Protein AF-A0A2M7SZI9-F1 (afdb_monomer_lite)

Secondary structure (DSSP, 8-state):
---PPEEEEEEEEEPPPEEEETTEEEEPPPEEEEEEEEPTT----SGGG--

Sequence (51 aa):
LYGVEVTRINTLIQKGKTKGFRGVKGMRSDVKKAFIKLKDGQSIDLMAGVK

pLDDT: mean 86.27, std 12.46, range [42.78, 96.44]

Radius of gyration: 17.06 Å; chains: 1; bounding box: 38×26×40 Å

Structure (mmCIF, N/CA/C/O backbone):
data_AF-A0A2M7SZI9-F1
#
_entry.id   AF-A0A2M7SZI9-F1
#
loop_
_atom_site.group_PDB
_atom_site.id
_atom_site.type_symbol
_atom_site.label_atom_id
_atom_site.label_alt_id
_atom_site.label_comp_id
_atom_site.label_asym_id
_atom_site.label_entity_id
_atom_site.label_seq_id
_atom_site.pdbx_PDB_ins_code
_atom_site.Cartn_x
_atom_site.Cartn_y
_atom_site.Cartn_z
_atom_site.occupancy
_atom_site.B_iso_or_equiv
_atom_site.auth_seq_id
_atom_site.auth_comp_id
_atom_site.auth_asym_id
_atom_site.auth_atom_id
_atom_site.pdbx_PDB_model_num
ATOM 1 N N . LEU A 1 1 ? -18.658 -4.115 0.592 1.00 70.19 1 LEU A 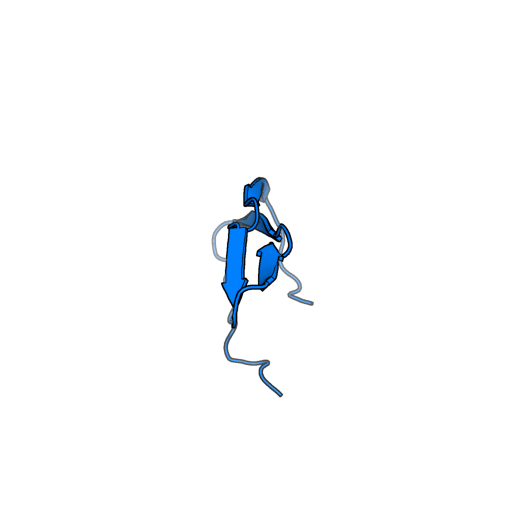N 1
ATOM 2 C CA . LEU A 1 1 ? -17.447 -4.959 0.681 1.00 70.19 1 LEU A CA 1
ATOM 3 C C . LEU A 1 1 ? -17.061 -5.293 2.123 1.00 70.19 1 LEU A C 1
ATOM 5 O O . LEU A 1 1 ? -16.798 -6.457 2.323 1.00 70.19 1 LEU A O 1
ATOM 9 N N . TYR A 1 2 ? -17.113 -4.397 3.127 1.00 76.12 2 TYR A N 1
ATOM 10 C CA . TYR A 1 2 ? -16.966 -4.835 4.543 1.00 76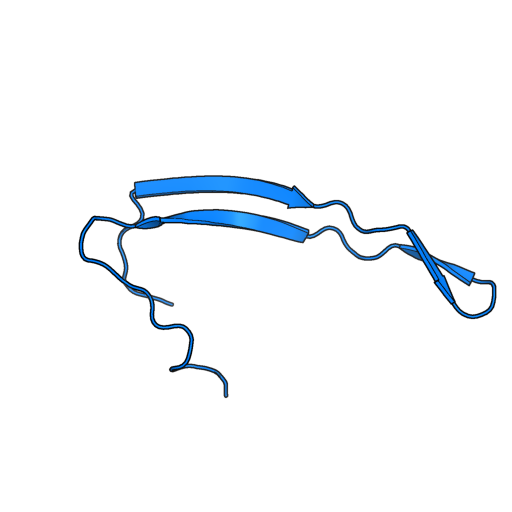.12 2 TYR A CA 1
ATOM 11 C C . TYR A 1 2 ? -17.861 -4.131 5.586 1.00 76.12 2 TYR A C 1
ATOM 13 O O . TYR A 1 2 ? -17.818 -4.512 6.744 1.00 76.12 2 TYR A O 1
ATOM 21 N N . GLY A 1 3 ? -18.686 -3.137 5.223 1.00 81.38 3 GLY A N 1
ATOM 22 C CA . GLY A 1 3 ? -19.668 -2.537 6.152 1.00 81.38 3 GLY A CA 1
ATOM 23 C C . GLY A 1 3 ? -19.086 -1.829 7.389 1.00 81.38 3 GLY A C 1
ATOM 24 O O . GLY A 1 3 ? -19.823 -1.564 8.330 1.00 81.38 3 GLY A O 1
ATOM 25 N N . VAL A 1 4 ? -17.782 -1.539 7.397 1.00 85.50 4 VAL A N 1
ATOM 26 C CA . VAL A 1 4 ? -17.056 -0.931 8.524 1.00 85.50 4 VAL A CA 1
ATOM 27 C C . VAL A 1 4 ? -16.857 0.571 8.345 1.00 85.50 4 VAL A C 1
ATOM 29 O O . VAL A 1 4 ? -16.761 1.073 7.222 1.00 85.50 4 VAL A O 1
ATOM 32 N N . GLU A 1 5 ? -16.724 1.278 9.464 1.00 87.19 5 GLU A N 1
ATOM 33 C CA . GLU A 1 5 ? -16.436 2.707 9.497 1.00 87.19 5 GLU A CA 1
ATOM 34 C C . GLU A 1 5 ? -14.929 2.957 9.632 1.00 87.19 5 GLU A C 1
ATOM 36 O O . GLU A 1 5 ? -14.260 2.497 10.563 1.00 87.19 5 GLU A O 1
ATOM 41 N N . VAL A 1 6 ? -14.381 3.726 8.691 1.00 89.19 6 VAL A N 1
ATOM 42 C CA . VAL A 1 6 ? -12.951 4.044 8.623 1.00 89.19 6 VAL A CA 1
ATOM 43 C C . VAL A 1 6 ? -12.687 5.408 9.251 1.00 89.19 6 VAL A C 1
ATOM 45 O O . VAL A 1 6 ? -13.316 6.396 8.882 1.00 89.19 6 VAL A O 1
ATOM 48 N N . THR A 1 7 ? -11.716 5.486 10.163 1.00 92.69 7 THR A N 1
ATOM 49 C CA . THR A 1 7 ? -11.314 6.752 10.801 1.00 92.69 7 THR A CA 1
ATOM 50 C C . THR A 1 7 ? -10.184 7.455 10.062 1.00 92.69 7 THR A C 1
ATOM 52 O O . THR A 1 7 ? -10.165 8.682 9.986 1.00 92.69 7 THR A O 1
ATOM 55 N N . ARG A 1 8 ? -9.214 6.704 9.529 1.00 91.50 8 ARG A N 1
ATOM 56 C CA . ARG A 1 8 ? -8.067 7.271 8.807 1.00 91.50 8 ARG A CA 1
ATOM 57 C C . ARG A 1 8 ? -7.504 6.286 7.790 1.00 91.50 8 ARG A C 1
ATOM 59 O O . ARG A 1 8 ? -7.471 5.082 8.034 1.00 91.50 8 ARG A O 1
ATOM 66 N N . ILE A 1 9 ? -7.002 6.824 6.680 1.00 93.19 9 ILE A N 1
ATOM 67 C CA . ILE A 1 9 ? -6.300 6.073 5.638 1.00 93.19 9 ILE A CA 1
ATOM 68 C C . ILE A 1 9 ? -4.927 6.700 5.413 1.00 93.19 9 ILE A C 1
ATOM 70 O O . ILE A 1 9 ? -4.825 7.890 5.121 1.00 93.19 9 ILE A O 1
ATOM 74 N N . ASN A 1 10 ? -3.886 5.873 5.481 1.00 95.06 10 ASN A N 1
ATOM 75 C CA . ASN A 1 10 ? -2.527 6.241 5.110 1.00 95.06 10 ASN A CA 1
ATOM 76 C C . ASN A 1 10 ? -2.120 5.425 3.883 1.00 95.06 10 ASN A C 1
ATOM 78 O O . ASN A 1 10 ? -2.128 4.195 3.919 1.00 95.06 10 ASN A O 1
ATOM 82 N N . THR A 1 11 ? -1.746 6.088 2.792 1.00 96.44 11 THR A N 1
ATOM 83 C CA . THR A 1 11 ? -1.361 5.407 1.547 1.00 96.44 11 THR A CA 1
ATOM 84 C C . THR A 1 11 ? 0.113 5.577 1.232 1.00 96.44 11 THR A C 1
ATOM 86 O O . THR A 1 11 ? 0.674 6.643 1.470 1.00 96.44 11 THR A O 1
ATOM 89 N N . LEU A 1 12 ? 0.711 4.567 0.604 1.00 95.62 12 LEU A N 1
ATOM 90 C CA .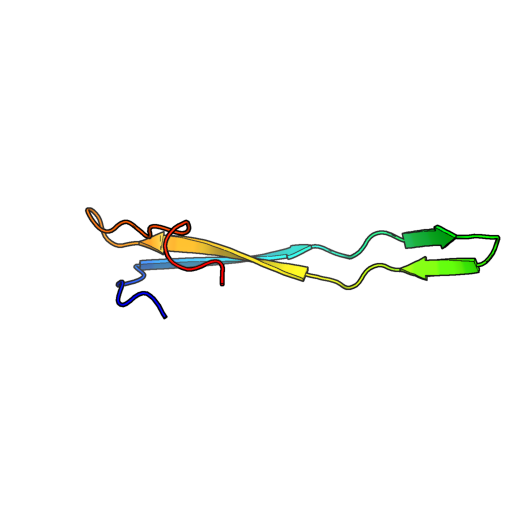 LEU A 1 12 ? 2.039 4.665 0.006 1.00 95.62 12 LEU A CA 1
ATOM 91 C C . LEU A 1 12 ? 2.080 3.975 -1.355 1.00 95.62 12 LEU A C 1
ATOM 93 O O . LEU A 1 12 ? 1.360 3.008 -1.599 1.00 95.62 12 LEU A O 1
ATOM 97 N N . ILE A 1 13 ? 2.929 4.470 -2.252 1.00 96.12 13 ILE A N 1
ATOM 98 C CA . ILE A 1 13 ? 3.173 3.834 -3.548 1.00 96.12 13 ILE A CA 1
ATOM 99 C C . ILE A 1 13 ? 4.443 3.006 -3.419 1.00 96.12 13 ILE A C 1
ATOM 101 O O . ILE A 1 13 ? 5.532 3.547 -3.241 1.00 96.12 13 ILE A O 1
ATOM 105 N N . GLN A 1 14 ? 4.307 1.687 -3.524 1.00 95.62 14 GLN A N 1
ATOM 106 C CA . GLN A 1 14 ? 5.450 0.803 -3.644 1.00 95.62 14 GLN A CA 1
ATOM 107 C C . GLN A 1 14 ? 5.812 0.664 -5.119 1.00 95.62 14 GLN A C 1
ATOM 109 O O . GLN A 1 14 ? 5.074 0.054 -5.897 1.00 95.62 14 GLN A O 1
ATOM 114 N N . LYS A 1 15 ? 6.978 1.201 -5.478 1.00 95.50 15 LYS A N 1
ATOM 115 C CA . LYS A 1 15 ? 7.524 1.054 -6.822 1.00 95.50 15 LYS A CA 1
ATOM 116 C C . LYS A 1 15 ? 7.895 -0.395 -7.118 1.00 95.50 15 LYS A C 1
ATOM 118 O O . LYS A 1 15 ? 8.466 -1.103 -6.279 1.00 95.50 15 LYS A O 1
ATOM 123 N N . GLY A 1 16 ? 7.528 -0.841 -8.310 1.00 94.50 16 GLY A N 1
ATOM 124 C CA . GLY A 1 16 ? 7.851 -2.158 -8.813 1.00 94.50 16 GLY A CA 1
ATOM 125 C C . GLY A 1 16 ? 9.355 -2.314 -9.001 1.00 94.50 16 GLY A C 1
ATOM 126 O O . GLY A 1 16 ? 10.049 -1.420 -9.474 1.00 94.50 16 GLY A O 1
ATOM 127 N N . LYS A 1 17 ? 9.891 -3.471 -8.606 1.00 95.81 17 LYS A N 1
ATOM 128 C CA . LYS A 1 17 ? 11.313 -3.768 -8.808 1.00 95.81 17 LYS A CA 1
ATOM 129 C C . LYS A 1 17 ? 11.570 -4.068 -10.283 1.00 95.81 17 LYS A C 1
ATOM 131 O O . LYS A 1 17 ? 10.806 -4.824 -10.892 1.00 95.81 17 LYS A O 1
ATOM 136 N N . THR A 1 18 ? 12.690 -3.585 -10.806 1.00 94.75 18 THR A N 1
ATOM 137 C CA . THR A 1 18 ? 13.252 -4.079 -12.066 1.00 94.75 18 THR A CA 1
ATOM 138 C C . THR A 1 18 ? 13.564 -5.567 -11.924 1.00 94.75 18 THR A C 1
ATOM 140 O O . THR A 1 18 ? 14.089 -6.023 -10.902 1.00 94.75 18 THR A O 1
ATOM 143 N N . LYS A 1 19 ? 13.187 -6.348 -12.928 1.00 95.38 19 LYS A N 1
ATOM 144 C CA . LYS A 1 19 ? 13.374 -7.795 -12.992 1.00 95.38 19 LYS A CA 1
ATOM 145 C C . LYS A 1 19 ? 13.989 -8.177 -14.329 1.00 95.38 19 LYS A C 1
ATOM 147 O O . LYS A 1 19 ? 13.889 -7.449 -15.306 1.00 95.38 19 LYS A O 1
ATOM 152 N N . GLY A 1 20 ? 14.647 -9.326 -14.353 1.00 94.06 20 GLY A N 1
ATOM 153 C CA . GLY A 1 20 ? 15.183 -9.912 -15.573 1.00 94.06 20 GLY A CA 1
ATOM 154 C C . GLY A 1 20 ? 14.690 -11.342 -15.708 1.00 94.06 20 GLY A C 1
ATOM 155 O O . GLY A 1 20 ? 14.664 -12.070 -14.715 1.00 94.06 20 GLY A O 1
ATOM 156 N N . PHE A 1 21 ? 14.306 -11.735 -16.918 1.00 91.75 21 PHE A N 1
ATOM 157 C CA . PHE A 1 21 ? 14.042 -13.130 -17.254 1.00 91.75 21 PHE A CA 1
ATOM 158 C C . PHE A 1 21 ? 14.582 -13.434 -18.651 1.00 91.75 21 PHE A C 1
ATOM 160 O O . PHE A 1 21 ? 14.269 -12.721 -19.600 1.00 91.75 21 PHE A O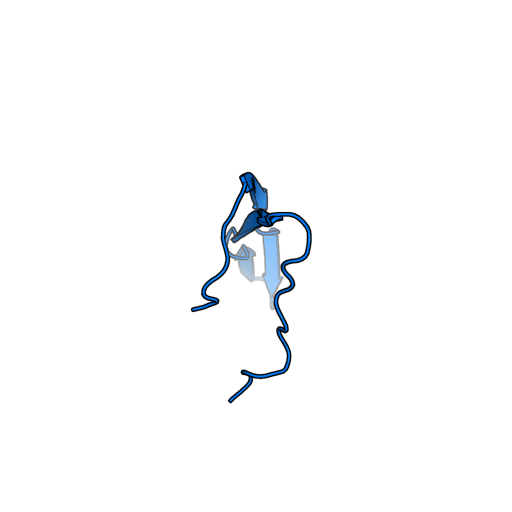 1
ATOM 167 N N . ARG A 1 22 ? 15.413 -14.481 -18.766 1.00 89.31 22 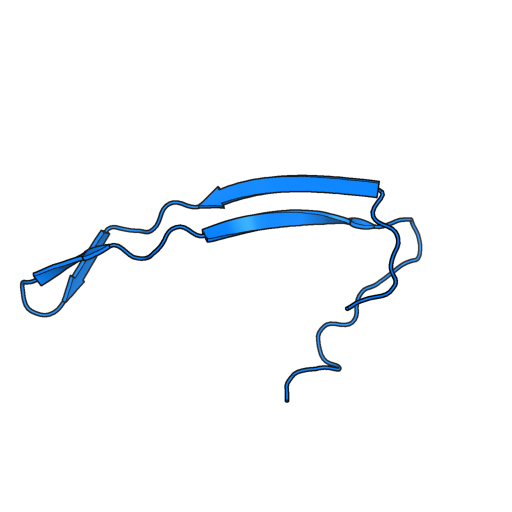ARG A N 1
ATOM 168 C CA . ARG A 1 22 ? 16.010 -14.952 -20.035 1.00 89.31 22 ARG A CA 1
ATOM 169 C C . ARG A 1 22 ? 16.634 -13.831 -20.890 1.00 89.31 22 ARG A C 1
ATOM 171 O O . ARG A 1 22 ? 16.391 -13.744 -22.084 1.00 89.31 22 ARG A O 1
ATOM 178 N N . GLY A 1 23 ? 17.410 -12.944 -20.265 1.00 91.81 23 GLY A N 1
ATOM 179 C CA . GLY A 1 23 ? 18.084 -11.830 -20.950 1.00 91.81 23 GLY A CA 1
ATOM 180 C C . GLY A 1 23 ? 17.212 -10.597 -21.217 1.00 91.81 23 GLY A C 1
ATOM 181 O O . GLY A 1 23 ? 17.747 -9.545 -21.555 1.00 91.81 23 GLY A O 1
ATOM 182 N N . VAL A 1 24 ? 15.896 -10.667 -20.991 1.00 91.75 24 VAL A N 1
ATOM 183 C CA . VAL A 1 24 ? 14.986 -9.525 -21.150 1.00 91.75 24 VAL A CA 1
ATOM 184 C C . VAL A 1 24 ? 14.817 -8.796 -19.819 1.00 91.75 24 VAL A C 1
ATOM 186 O O . VAL A 1 24 ? 14.448 -9.398 -18.804 1.00 91.75 24 VAL A O 1
ATOM 189 N N . LYS A 1 25 ? 15.082 -7.483 -19.818 1.00 91.81 25 LYS A N 1
ATOM 190 C CA . LYS A 1 25 ? 14.783 -6.591 -18.690 1.00 91.81 25 LYS A CA 1
ATOM 191 C C . LYS A 1 25 ? 13.299 -6.225 -18.716 1.00 91.81 25 LYS A C 1
ATOM 193 O O . LYS A 1 25 ? 12.798 -5.727 -19.716 1.00 91.81 25 LYS A O 1
ATOM 198 N N . GLY A 1 26 ? 12.618 -6.440 -17.600 1.00 92.31 26 GLY A N 1
ATOM 199 C CA . GLY A 1 26 ? 11.247 -6.005 -17.359 1.00 92.31 26 GLY A CA 1
ATOM 200 C C . GLY A 1 26 ? 11.125 -5.303 -16.010 1.00 92.31 26 GLY A C 1
ATOM 201 O O . GLY A 1 26 ? 12.067 -5.253 -15.220 1.00 92.31 26 GLY A O 1
ATOM 202 N N . MET A 1 27 ? 9.948 -4.770 -15.708 1.00 93.69 27 MET A N 1
ATOM 203 C CA . MET A 1 27 ? 9.649 -4.179 -14.405 1.00 93.69 27 MET A CA 1
ATOM 204 C C . MET A 1 27 ? 8.340 -4.755 -13.887 1.00 93.69 27 MET A C 1
ATOM 206 O O . MET A 1 27 ? 7.424 -5.026 -14.659 1.00 93.69 27 MET A O 1
ATOM 210 N N . ARG A 1 28 ? 8.256 -4.979 -12.574 1.00 94.38 28 ARG A N 1
ATOM 211 C CA . ARG A 1 28 ? 6.965 -5.279 -11.945 1.00 94.38 28 ARG A CA 1
ATOM 212 C C . ARG A 1 28 ? 6.102 -4.018 -11.933 1.00 94.38 28 ARG A C 1
ATOM 214 O O . ARG A 1 28 ? 6.642 -2.919 -11.868 1.00 94.38 28 ARG A O 1
ATOM 221 N N . SER A 1 29 ? 4.785 -4.180 -11.944 1.00 95.12 29 SER A N 1
ATOM 222 C CA . SER A 1 29 ? 3.868 -3.052 -11.782 1.00 95.12 29 SER A CA 1
ATOM 223 C C . SER A 1 29 ? 4.009 -2.417 -10.400 1.00 95.12 29 SER A C 1
ATOM 225 O O . SER A 1 29 ? 4.274 -3.102 -9.405 1.00 95.12 29 SER A O 1
ATOM 227 N N . ASP A 1 30 ? 3.804 -1.104 -10.349 1.00 95.56 30 ASP A N 1
ATOM 228 C CA . ASP A 1 30 ? 3.683 -0.369 -9.096 1.00 95.56 30 ASP A CA 1
ATOM 229 C C . ASP A 1 30 ? 2.399 -0.777 -8.371 1.00 95.56 30 ASP A C 1
ATOM 231 O O . ASP A 1 30 ? 1.358 -0.999 -8.991 1.00 95.56 30 ASP A O 1
ATOM 235 N N . VAL A 1 31 ? 2.459 -0.836 -7.041 1.00 96.12 31 VAL A N 1
ATOM 236 C CA . VAL A 1 31 ? 1.292 -1.141 -6.207 1.00 96.12 31 VAL A CA 1
ATOM 237 C C . VAL A 1 31 ? 1.100 -0.022 -5.197 1.00 96.12 31 VAL A C 1
ATOM 239 O O . VAL A 1 31 ? 2.022 0.331 -4.460 1.00 96.12 31 VAL A O 1
ATOM 242 N N . LYS A 1 32 ? -0.114 0.527 -5.124 1.00 95.31 32 LYS A N 1
ATOM 243 C CA . LYS A 1 32 ? -0.495 1.440 -4.044 1.00 95.31 32 LYS A CA 1
ATOM 244 C C . LYS A 1 32 ? -0.974 0.614 -2.852 1.00 95.31 32 LYS A C 1
ATOM 246 O O . LYS A 1 32 ? -1.922 -0.154 -2.968 1.00 95.31 32 LYS A O 1
ATOM 251 N N . LYS A 1 33 ? -0.306 0.768 -1.713 1.00 94.06 33 LYS A N 1
ATOM 252 C CA . LYS A 1 33 ? -0.691 0.166 -0.435 1.00 94.06 33 LYS A CA 1
ATOM 253 C C . LYS A 1 33 ? -1.480 1.176 0.383 1.00 94.06 33 LYS A C 1
ATOM 255 O O . LYS A 1 33 ? -1.126 2.355 0.408 1.00 94.06 33 LYS A O 1
ATOM 260 N N . ALA A 1 34 ? -2.507 0.702 1.072 1.00 94.19 34 ALA A N 1
ATOM 261 C CA . ALA A 1 34 ? -3.287 1.489 2.013 1.00 94.19 34 ALA A CA 1
ATOM 262 C C . ALA A 1 34 ? -3.272 0.798 3.378 1.00 94.19 34 ALA A C 1
ATOM 264 O O . ALA A 1 34 ? -3.591 -0.383 3.484 1.00 94.19 34 ALA A O 1
ATOM 265 N N . PHE A 1 35 ? -2.898 1.548 4.408 1.00 91.12 35 PHE A N 1
ATOM 266 C CA . PHE A 1 35 ? -3.026 1.173 5.809 1.00 91.12 35 PHE A CA 1
ATOM 267 C C . PHE A 1 35 ? -4.224 1.926 6.370 1.00 91.12 35 PHE A C 1
ATOM 269 O O . PHE A 1 35 ? -4.300 3.151 6.255 1.00 91.12 35 PHE A O 1
ATOM 276 N N . ILE A 1 36 ? -5.179 1.190 6.926 1.00 91.12 36 ILE A N 1
ATOM 277 C CA . ILE A 1 36 ? -6.495 1.718 7.271 1.00 91.12 36 ILE A CA 1
ATOM 278 C C . ILE A 1 36 ? -6.708 1.546 8.770 1.00 91.12 36 ILE A C 1
ATOM 280 O O . ILE A 1 36 ? -6.538 0.450 9.299 1.00 91.12 36 ILE A O 1
ATOM 284 N N . LYS A 1 37 ? -7.084 2.634 9.444 1.00 90.50 37 LYS A N 1
ATOM 285 C CA . LYS A 1 37 ? -7.523 2.612 10.837 1.00 90.50 37 LYS A CA 1
ATOM 286 C C . LYS A 1 37 ? -9.049 2.544 10.871 1.00 90.50 37 LYS A C 1
ATOM 288 O O . LYS A 1 37 ? -9.720 3.396 10.285 1.00 90.50 37 LYS A O 1
ATOM 293 N N . LEU A 1 38 ? -9.581 1.540 11.560 1.00 90.31 38 LEU A N 1
ATOM 294 C CA . LEU A 1 38 ? -11.016 1.380 11.804 1.00 90.31 38 LEU A CA 1
ATOM 295 C C . LEU A 1 38 ? -11.437 2.136 13.069 1.00 90.31 38 LEU A C 1
ATOM 297 O O . LEU A 1 38 ? -10.585 2.626 13.817 1.00 90.31 38 LEU A O 1
ATOM 301 N N . LYS A 1 39 ? -12.746 2.279 13.289 1.00 87.44 39 LYS A N 1
ATOM 302 C CA . LYS A 1 39 ? -13.258 2.666 14.609 1.00 87.44 39 LYS A CA 1
ATOM 303 C C . LYS A 1 39 ? -13.022 1.548 15.626 1.00 87.44 39 LYS A C 1
ATOM 305 O O . LYS A 1 39 ? -12.955 0.371 15.271 1.00 87.44 39 LYS A O 1
ATOM 310 N N . ASP A 1 40 ? -12.881 1.939 16.887 1.00 81.38 40 ASP A N 1
ATOM 311 C CA . ASP A 1 40 ? -12.592 1.013 17.977 1.00 81.38 40 ASP A CA 1
ATOM 312 C C . ASP A 1 40 ? -13.699 -0.051 18.092 1.00 81.38 40 ASP A C 1
ATOM 314 O O . ASP A 1 40 ? -14.886 0.249 17.969 1.00 81.38 40 ASP A O 1
ATOM 318 N N . GLY A 1 41 ? -13.299 -1.312 18.273 1.00 82.44 41 GLY A N 1
ATOM 319 C CA . GLY A 1 41 ? -14.211 -2.458 18.368 1.00 82.44 41 GLY A CA 1
ATOM 320 C C . GLY A 1 41 ? -14.658 -3.071 17.034 1.00 82.44 41 GLY A C 1
ATOM 321 O O . GLY A 1 41 ? -15.296 -4.119 17.050 1.00 82.44 41 GLY A O 1
ATOM 322 N N . GLN A 1 42 ? -14.305 -2.482 15.885 1.00 82.56 42 GLN A N 1
ATOM 323 C CA . GLN A 1 42 ? -14.592 -3.066 14.570 1.00 82.56 42 GLN A CA 1
ATOM 324 C C . GLN A 1 42 ? -13.398 -3.873 14.049 1.00 82.56 42 GLN A C 1
ATOM 326 O O . GLN A 1 42 ? -12.264 -3.393 14.027 1.00 82.56 42 GLN A O 1
ATOM 331 N N . SER A 1 43 ? -13.657 -5.095 13.588 1.00 79.12 43 SER A N 1
ATOM 332 C CA . SER A 1 43 ? -12.671 -5.972 12.956 1.00 79.12 43 SER A CA 1
ATOM 333 C C . SER A 1 43 ? -13.152 -6.404 11.572 1.00 79.12 43 SER A C 1
ATOM 335 O O . SER A 1 43 ? -14.350 -6.485 11.303 1.00 79.12 43 SER A O 1
ATOM 337 N N . ILE A 1 44 ? -12.202 -6.653 10.671 1.00 78.94 44 ILE A N 1
ATOM 338 C CA . ILE A 1 44 ? -12.472 -7.235 9.355 1.00 78.94 44 ILE A CA 1
ATOM 339 C C . ILE A 1 44 ? -11.933 -8.660 9.385 1.00 78.94 44 ILE A C 1
ATOM 341 O O . ILE A 1 44 ? -10.725 -8.849 9.531 1.00 78.94 44 ILE A O 1
ATOM 345 N N . ASP A 1 45 ? -12.812 -9.647 9.226 1.00 73.56 45 ASP A N 1
ATOM 346 C CA . ASP A 1 45 ? -12.398 -11.021 8.956 1.00 73.56 45 ASP A CA 1
ATOM 347 C C . ASP A 1 45 ? -12.180 -11.204 7.446 1.00 73.56 45 ASP A C 1
ATOM 349 O O . ASP A 1 45 ? -13.078 -10.994 6.627 1.00 73.56 45 ASP A O 1
ATOM 353 N N . LEU A 1 46 ? -10.945 -11.545 7.079 1.00 71.75 46 LEU A N 1
ATOM 354 C CA . LEU A 1 46 ? -10.480 -11.664 5.697 1.00 71.75 46 LEU A CA 1
ATOM 355 C C . LEU A 1 46 ? -10.566 -13.107 5.170 1.00 71.75 46 LEU A C 1
ATOM 357 O O . LEU A 1 46 ? -10.412 -13.308 3.966 1.00 71.75 46 LEU A O 1
ATOM 361 N N . MET A 1 47 ? -10.810 -14.106 6.031 1.00 66.19 47 MET A N 1
ATOM 362 C CA . MET A 1 47 ? -10.865 -15.520 5.625 1.00 66.19 47 MET A CA 1
ATOM 363 C C . MET A 1 47 ? -12.234 -15.967 5.103 1.00 66.19 47 MET A C 1
ATOM 365 O O . MET A 1 47 ? -12.316 -16.976 4.407 1.00 66.19 47 MET A O 1
ATOM 369 N N . ALA A 1 48 ? -13.301 -15.210 5.357 1.00 61.47 48 ALA A N 1
ATOM 370 C CA . ALA A 1 48 ? -14.663 -15.606 4.995 1.00 61.47 48 ALA A CA 1
ATOM 371 C C . ALA A 1 48 ? -14.997 -15.527 3.484 1.00 61.47 48 ALA A C 1
ATOM 373 O O . ALA A 1 48 ? -16.121 -15.840 3.096 1.00 61.47 48 ALA A O 1
ATOM 374 N N . GLY A 1 49 ? -14.068 -15.092 2.618 1.00 51.84 49 GLY A N 1
ATOM 375 C CA . GLY A 1 49 ? -14.390 -14.676 1.243 1.00 51.84 49 GLY A CA 1
ATOM 376 C C . GLY A 1 49 ? -13.439 -15.109 0.125 1.00 51.84 49 GLY A C 1
ATOM 377 O O . GLY A 1 49 ? -13.502 -14.512 -0.947 1.00 51.84 49 GLY A O 1
ATOM 378 N N . VAL A 1 50 ? -12.565 -16.102 0.323 1.00 54.12 50 VAL A N 1
ATOM 379 C CA . VAL A 1 50 ? -11.784 -16.669 -0.795 1.00 54.12 50 VAL A CA 1
ATOM 380 C C . VAL A 1 50 ? -12.646 -17.721 -1.499 1.00 54.12 50 VAL A C 1
ATOM 382 O O . VAL A 1 50 ? -12.771 -18.843 -1.013 1.00 54.12 50 VAL A O 1
ATOM 385 N N . LYS A 1 51 ? -13.276 -17.341 -2.613 1.00 42.78 51 LYS A N 1
ATOM 386 C CA . LYS A 1 51 ? -13.953 -18.244 -3.552 1.00 42.78 51 LYS A CA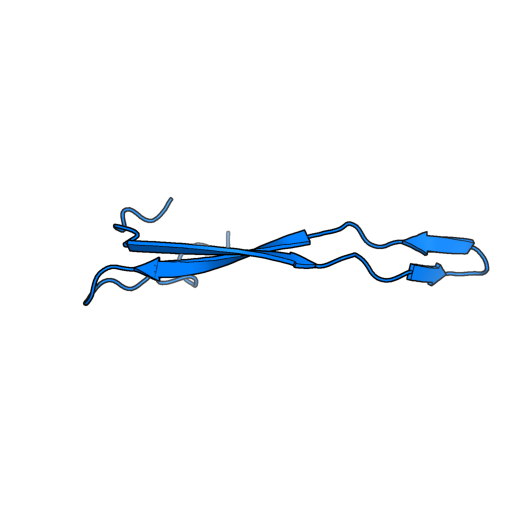 1
ATOM 387 C C . LYS A 1 51 ? -13.244 -18.200 -4.899 1.00 42.78 51 LYS A C 1
ATOM 389 O O . LYS A 1 51 ? -12.799 -17.090 -5.269 1.00 42.78 51 LYS A O 1
#

Foldseek 3Di:
DFPFAWDDKDKDKAFWDWDDDPRDIDTDDIDIDIDTHTPPPDDGDPPPDDD